Protein AF-A0A9E3VG87-F1 (afdb_monomer_lite)

Secondary structure (DSSP, 8-state):
--TTHHHHHHHHHHHHHHHHHHHHHHHHHHHHHHHHHT--HHHHHHTTT-HHHHHIIIIIHHHHHHHHHHHHHHHHHHHHHHTT-TTS--HHHHHHHHHHHHHHHHHHHHHHHHH--

Foldseek 3Di:
DCPVVLVVVLVVLLVVLVVLLVLLVVLLVQVVVCVVVVNCVSNCVVCVVHDVSVCCSLPVSLVVSLVSLVVSLVSVCVVCVVVVNNVPCDPSNVSSVVSNVSSVVSVVSSVVVVVVD

Structure (mmCIF, N/CA/C/O backbone):
data_AF-A0A9E3VG87-F1
#
_entry.id   AF-A0A9E3VG87-F1
#
loop_
_atom_site.group_PDB
_atom_site.id
_atom_site.type_symbol
_atom_site.label_atom_id
_atom_site.label_alt_id
_atom_site.label_comp_id
_atom_site.label_asym_id
_atom_site.label_entity_id
_atom_site.label_seq_id
_atom_site.pdbx_PDB_ins_code
_atom_site.Cartn_x
_atom_site.Cartn_y
_atom_site.Cartn_z
_atom_site.occupancy
_atom_site.B_iso_or_equiv
_atom_site.auth_seq_id
_atom_site.auth_comp_id
_atom_site.auth_asym_id
_atom_site.auth_atom_id
_atom_site.pdbx_PDB_model_num
ATOM 1 N N . MET A 1 1 ? -13.389 -8.228 27.969 1.00 37.56 1 MET A N 1
ATOM 2 C CA . MET A 1 1 ? -12.124 -7.552 28.353 1.00 37.56 1 MET A CA 1
ATOM 3 C C . MET A 1 1 ? -11.209 -7.187 27.162 1.00 37.56 1 MET A C 1
ATOM 5 O O . MET A 1 1 ? -10.014 -7.065 27.360 1.00 37.56 1 MET A O 1
ATOM 9 N N . ASN A 1 2 ? -11.726 -6.889 25.954 1.00 50.03 2 ASN A N 1
ATOM 10 C CA . ASN A 1 2 ? -10.881 -6.552 24.779 1.00 50.03 2 ASN A CA 1
ATOM 11 C C . ASN A 1 2 ? -11.061 -5.121 24.230 1.00 50.03 2 ASN A C 1
ATOM 13 O O . ASN A 1 2 ? -10.515 -4.793 23.179 1.00 50.03 2 ASN A O 1
ATOM 17 N N . PHE A 1 3 ? -11.817 -4.255 24.910 1.00 50.91 3 PHE A N 1
ATOM 18 C CA . PHE A 1 3 ? -12.175 -2.943 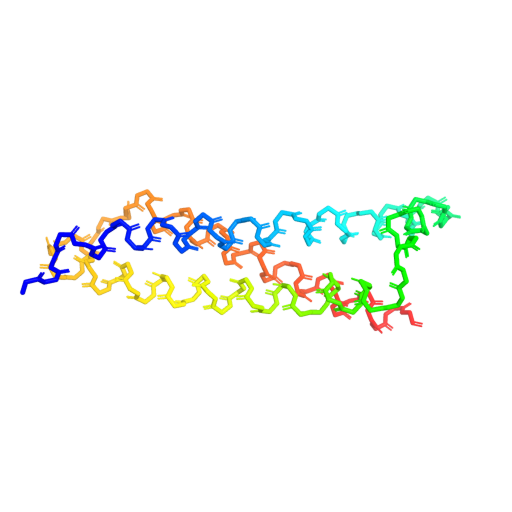24.354 1.00 50.91 3 PHE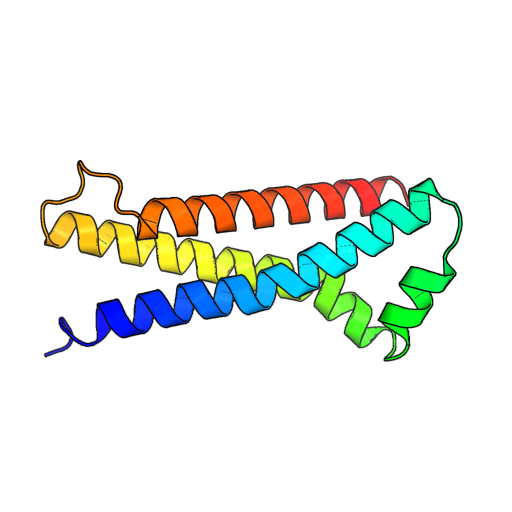 A CA 1
ATOM 19 C C . PHE A 1 3 ? -11.010 -1.935 24.369 1.00 50.91 3 PHE A C 1
ATOM 21 O O . PHE A 1 3 ? -10.910 -1.103 23.477 1.00 50.91 3 PHE A O 1
ATOM 28 N N . LEU A 1 4 ? -10.088 -2.050 25.334 1.00 48.53 4 LEU A N 1
ATOM 29 C CA . LEU A 1 4 ? -8.934 -1.146 25.472 1.00 48.53 4 LEU A CA 1
ATOM 30 C C . LEU A 1 4 ? -7.722 -1.555 24.611 1.00 48.53 4 LEU A C 1
ATOM 32 O O . LEU A 1 4 ? -6.927 -0.702 24.230 1.00 48.53 4 LEU A O 1
ATOM 36 N N . LEU A 1 5 ? -7.593 -2.841 24.261 1.00 51.53 5 LEU A N 1
ATOM 37 C CA . LEU A 1 5 ? -6.486 -3.361 23.440 1.00 51.53 5 LEU A CA 1
ATOM 38 C C . LEU A 1 5 ? -6.715 -3.175 21.930 1.00 51.53 5 LEU A C 1
ATOM 40 O O . LEU A 1 5 ? -5.753 -3.030 21.176 1.00 51.53 5 LEU A O 1
ATOM 44 N N . ARG A 1 6 ? -7.978 -3.122 21.484 1.00 57.28 6 ARG A N 1
ATOM 45 C CA . ARG A 1 6 ? -8.346 -2.901 20.074 1.00 57.28 6 ARG A CA 1
ATOM 46 C C . ARG A 1 6 ? -7.785 -1.611 19.459 1.00 57.28 6 ARG A C 1
ATOM 48 O O . ARG A 1 6 ? -7.171 -1.729 18.406 1.00 57.28 6 ARG A O 1
ATOM 55 N N . PRO A 1 7 ? -7.893 -0.416 20.070 1.00 58.62 7 PRO A N 1
ATOM 56 C CA . PRO A 1 7 ? -7.367 0.807 19.452 1.00 58.62 7 PRO A CA 1
ATOM 57 C C . PRO A 1 7 ? -5.837 0.783 19.285 1.00 58.62 7 PRO A C 1
ATOM 59 O O . PRO A 1 7 ? -5.308 1.280 18.290 1.00 58.62 7 PRO A O 1
ATOM 62 N N . ILE A 1 8 ? -5.112 0.140 20.210 1.00 61.06 8 ILE A N 1
ATOM 63 C CA . ILE A 1 8 ? -3.656 -0.061 20.104 1.00 61.06 8 ILE A CA 1
ATOM 64 C C . ILE A 1 8 ? -3.333 -1.002 18.934 1.00 61.06 8 ILE A C 1
ATOM 66 O O . ILE A 1 8 ? -2.394 -0.756 18.176 1.00 61.06 8 ILE A O 1
ATOM 70 N N . GLN A 1 9 ? -4.129 -2.057 18.758 1.00 71.56 9 GLN A N 1
ATOM 71 C CA . GLN A 1 9 ? -3.985 -3.007 17.658 1.00 71.56 9 GLN A CA 1
ATOM 72 C C . GLN A 1 9 ? -4.300 -2.364 16.298 1.00 71.56 9 GLN A C 1
ATOM 74 O O . GLN A 1 9 ? -3.536 -2.548 15.353 1.00 71.56 9 GLN A O 1
ATOM 79 N N . THR A 1 10 ? -5.350 -1.543 16.206 1.00 68.06 10 THR A N 1
ATOM 80 C CA . THR A 1 10 ? -5.730 -0.827 14.978 1.00 68.06 10 THR A CA 1
ATOM 81 C C . THR A 1 10 ? -4.640 0.149 14.536 1.00 68.06 10 THR A C 1
ATOM 83 O O . THR A 1 10 ? -4.229 0.124 13.379 1.00 68.06 10 THR A O 1
ATOM 86 N N . ARG A 1 11 ? -4.073 0.949 15.452 1.00 72.62 11 ARG A N 1
ATOM 87 C CA . ARG A 1 11 ? -2.963 1.864 15.119 1.00 72.62 11 ARG A CA 1
ATOM 88 C C . ARG A 1 11 ? -1.715 1.133 14.630 1.00 72.62 11 ARG A C 1
ATOM 90 O O . ARG A 1 11 ? -1.080 1.586 13.681 1.00 72.62 11 ARG A O 1
ATOM 97 N N . ARG A 1 12 ? -1.384 -0.011 15.238 1.00 77.62 12 ARG A N 1
ATOM 98 C CA . ARG A 1 12 ? -0.271 -0.862 14.785 1.00 77.62 12 ARG A CA 1
ATOM 99 C C . ARG A 1 12 ? -0.515 -1.420 13.384 1.00 77.62 12 ARG A C 1
ATOM 101 O O . ARG A 1 12 ? 0.422 -1.462 12.599 1.00 77.62 12 ARG A O 1
ATOM 108 N N . LEU A 1 13 ? -1.752 -1.793 13.055 1.00 74.62 13 LEU A N 1
ATOM 109 C CA . LEU A 1 13 ? -2.115 -2.266 11.716 1.00 74.62 13 LEU A CA 1
ATOM 110 C C . LEU A 1 13 ? -2.037 -1.155 10.661 1.00 74.62 13 LEU A C 1
ATOM 112 O O . LEU A 1 13 ? -1.517 -1.405 9.580 1.00 74.62 13 LEU A O 1
ATOM 116 N N . ILE A 1 14 ? -2.472 0.072 10.978 1.00 75.62 14 ILE A N 1
ATOM 117 C CA . ILE A 1 14 ? -2.299 1.234 10.084 1.00 75.62 14 ILE A CA 1
ATOM 118 C C . ILE A 1 14 ? -0.812 1.494 9.841 1.00 75.62 14 ILE A C 1
ATOM 120 O O . ILE A 1 14 ? -0.391 1.655 8.699 1.00 75.62 14 ILE A O 1
ATOM 124 N N . PHE A 1 15 ? -0.007 1.510 10.907 1.00 81.19 15 PHE A N 1
ATOM 125 C CA . PHE A 1 15 ? 1.435 1.719 10.795 1.00 81.19 15 PHE A CA 1
ATOM 126 C C . PHE A 1 15 ? 2.105 0.617 9.967 1.00 81.19 15 PHE A C 1
ATOM 128 O O . PHE A 1 15 ? 2.915 0.916 9.096 1.00 81.19 15 PHE A O 1
ATOM 135 N N . LEU A 1 16 ? 1.721 -0.646 10.181 1.00 80.19 16 LEU A N 1
ATOM 136 C CA . LEU A 1 16 ? 2.198 -1.778 9.390 1.00 80.19 16 LEU A CA 1
ATOM 137 C C . LEU A 1 16 ? 1.821 -1.624 7.910 1.00 80.19 16 LEU A C 1
ATOM 139 O O . LEU A 1 16 ? 2.676 -1.795 7.048 1.00 80.19 16 LEU A O 1
ATOM 143 N N . ALA A 1 17 ? 0.579 -1.244 7.605 1.00 76.12 17 ALA A N 1
ATOM 144 C CA . ALA A 1 17 ? 0.149 -0.995 6.231 1.00 76.12 17 ALA A CA 1
ATOM 145 C C . ALA A 1 17 ? 0.969 0.132 5.578 1.00 76.12 17 ALA A C 1
ATOM 147 O O . ALA A 1 17 ? 1.378 0.012 4.424 1.00 76.12 17 ALA A O 1
ATOM 148 N N . TYR A 1 18 ? 1.290 1.202 6.312 1.00 79.06 18 TYR A N 1
ATOM 149 C CA . TYR A 1 18 ? 2.185 2.256 5.820 1.00 79.06 18 TYR A CA 1
ATOM 150 C C . TYR A 1 18 ? 3.598 1.738 5.561 1.00 79.06 18 TYR A C 1
ATOM 152 O O . TYR A 1 18 ? 4.148 1.993 4.491 1.00 79.06 18 TYR A O 1
ATOM 160 N N . LEU A 1 19 ? 4.157 0.977 6.504 1.00 80.88 19 LEU A N 1
ATOM 161 C CA . LEU A 1 19 ? 5.490 0.388 6.392 1.00 80.88 19 LEU A CA 1
ATOM 162 C C . LEU A 1 19 ? 5.622 -0.491 5.140 1.00 80.88 19 LEU A C 1
ATOM 164 O O . LEU A 1 19 ? 6.683 -0.523 4.528 1.00 80.88 19 LEU A O 1
ATOM 168 N N . LEU A 1 20 ? 4.543 -1.171 4.742 1.00 78.25 20 LEU A N 1
ATOM 169 C CA . LEU A 1 20 ? 4.490 -1.977 3.522 1.00 78.25 20 LEU A CA 1
ATOM 170 C C . LEU A 1 20 ? 4.232 -1.119 2.273 1.00 78.25 20 LEU A C 1
ATOM 172 O O . LEU A 1 20 ? 4.810 -1.372 1.222 1.00 78.25 20 LEU A O 1
ATOM 176 N N . THR A 1 21 ? 3.411 -0.070 2.369 1.00 77.62 21 THR A N 1
ATOM 177 C CA . THR A 1 21 ? 3.067 0.785 1.217 1.00 77.62 21 THR A CA 1
ATOM 178 C C . THR A 1 21 ? 4.249 1.643 0.756 1.00 77.62 21 THR A C 1
ATOM 180 O O . THR A 1 21 ? 4.490 1.749 -0.442 1.00 77.62 21 THR A O 1
ATOM 183 N N . VAL A 1 22 ? 5.016 2.235 1.677 1.00 79.50 22 VAL A N 1
ATOM 184 C CA . VAL A 1 22 ? 6.133 3.147 1.356 1.00 79.50 22 VAL A CA 1
ATOM 185 C C . VAL A 1 22 ? 7.194 2.527 0.429 1.00 79.50 22 VAL A C 1
ATOM 187 O O . VAL A 1 22 ? 7.459 3.124 -0.615 1.00 79.50 22 VAL A O 1
ATOM 190 N N . PRO A 1 23 ? 7.789 1.353 0.726 1.00 77.75 23 PRO A N 1
ATOM 191 C CA . PRO A 1 23 ? 8.787 0.749 -0.160 1.00 77.75 23 PRO A CA 1
ATOM 192 C C . PRO A 1 23 ? 8.199 0.392 -1.530 1.00 77.75 23 PRO A C 1
ATOM 194 O O . PRO A 1 23 ? 8.879 0.511 -2.544 1.00 77.75 23 PRO A O 1
ATOM 197 N N . THR A 1 24 ? 6.915 0.036 -1.569 1.00 78.19 24 THR A N 1
ATOM 198 C CA . THR A 1 24 ? 6.178 -0.251 -2.803 1.00 78.19 24 THR A CA 1
ATOM 199 C C . THR A 1 24 ? 6.020 0.996 -3.678 1.00 78.19 24 THR A C 1
ATOM 201 O O . THR A 1 24 ? 6.236 0.936 -4.887 1.00 78.19 24 THR A O 1
ATOM 204 N N . ILE A 1 25 ? 5.697 2.146 -3.070 1.00 78.25 25 ILE A N 1
ATOM 205 C CA . ILE A 1 25 ? 5.633 3.438 -3.769 1.00 78.25 25 ILE A CA 1
ATOM 206 C C . ILE A 1 25 ? 7.001 3.815 -4.321 1.00 78.25 25 ILE A C 1
ATOM 208 O O . ILE A 1 25 ? 7.101 4.167 -5.492 1.00 78.25 25 ILE A O 1
ATOM 212 N N . LEU A 1 26 ? 8.047 3.735 -3.498 1.00 78.88 26 LEU A N 1
ATOM 213 C CA . LEU A 1 26 ? 9.404 4.080 -3.921 1.00 78.88 26 LEU A CA 1
ATOM 214 C C . LEU A 1 26 ? 9.871 3.199 -5.085 1.00 78.88 26 LEU A C 1
ATOM 216 O O . LEU A 1 26 ? 10.467 3.709 -6.030 1.00 78.88 26 LEU A O 1
ATOM 220 N N . PHE A 1 27 ? 9.543 1.905 -5.049 1.00 77.56 27 PHE A N 1
ATOM 221 C CA . PHE A 1 27 ? 9.833 0.978 -6.136 1.00 77.56 27 PHE A CA 1
ATOM 222 C C . PHE A 1 27 ? 9.128 1.378 -7.440 1.00 77.56 27 PHE A C 1
ATOM 224 O O . PHE A 1 27 ? 9.792 1.574 -8.455 1.00 77.56 27 PHE A O 1
ATOM 231 N N . TRP A 1 28 ? 7.804 1.559 -7.426 1.00 75.06 28 TRP A N 1
ATOM 232 C CA . TRP A 1 28 ? 7.054 1.920 -8.637 1.00 75.06 28 TRP A CA 1
ATOM 233 C C . TRP A 1 28 ? 7.376 3.322 -9.152 1.00 75.06 28 TRP A C 1
ATOM 235 O O . TRP A 1 28 ? 7.365 3.544 -10.361 1.00 75.06 28 TRP A O 1
ATOM 245 N N . LEU A 1 29 ? 7.726 4.253 -8.263 1.00 77.31 29 LEU A N 1
ATOM 246 C CA . LEU A 1 29 ? 8.236 5.563 -8.648 1.00 77.31 29 LEU A CA 1
ATOM 247 C C . LEU A 1 29 ? 9.582 5.432 -9.373 1.00 77.31 29 LEU A C 1
ATOM 249 O O . LEU A 1 29 ? 9.759 6.039 -10.423 1.00 77.31 29 LEU A O 1
ATOM 253 N N . ALA A 1 30 ? 10.504 4.611 -8.861 1.00 74.06 30 ALA A N 1
ATOM 254 C CA . ALA A 1 30 ? 11.785 4.350 -9.515 1.00 74.06 30 ALA A CA 1
ATOM 255 C C . ALA A 1 30 ? 11.605 3.670 -10.884 1.00 74.06 30 ALA A C 1
ATOM 257 O O . ALA A 1 30 ? 12.271 4.050 -11.845 1.00 74.06 30 ALA A O 1
ATOM 258 N N . VAL A 1 31 ? 10.667 2.720 -10.995 1.00 72.69 31 VAL A N 1
ATOM 259 C CA . VAL A 1 31 ? 10.295 2.088 -12.272 1.00 72.69 31 VAL A CA 1
ATOM 260 C C . VAL A 1 31 ? 9.745 3.123 -13.253 1.00 72.69 31 VAL A C 1
ATOM 262 O O . VAL A 1 31 ? 10.225 3.202 -14.380 1.00 72.69 31 VAL A O 1
ATOM 265 N N . ALA A 1 32 ? 8.801 3.965 -12.829 1.00 71.81 32 ALA A N 1
ATOM 266 C CA . ALA A 1 32 ? 8.234 5.005 -13.683 1.00 71.81 32 ALA A CA 1
ATOM 267 C C . ALA A 1 32 ? 9.304 6.004 -14.156 1.00 71.81 32 ALA A C 1
ATOM 269 O O . ALA A 1 32 ? 9.403 6.283 -15.347 1.00 71.81 32 ALA A O 1
ATOM 270 N N . VAL A 1 33 ? 10.147 6.501 -13.245 1.00 73.25 33 VAL A N 1
ATOM 271 C CA . VAL A 1 33 ? 11.244 7.426 -13.572 1.00 73.25 33 VAL A CA 1
ATOM 272 C C . VAL A 1 33 ? 12.234 6.791 -14.548 1.00 73.25 33 VAL A C 1
ATOM 274 O O . VAL A 1 33 ? 12.660 7.451 -15.493 1.00 73.25 33 VAL A O 1
ATOM 277 N N . SER A 1 34 ? 12.560 5.510 -14.370 1.00 71.00 34 SER A N 1
ATOM 278 C CA . SER A 1 34 ? 13.427 4.774 -15.292 1.00 71.00 34 SER A CA 1
ATOM 279 C C . SER A 1 34 ? 12.845 4.695 -16.703 1.00 71.00 34 SER A C 1
ATOM 281 O O . SER A 1 34 ? 13.569 4.930 -17.668 1.00 71.00 34 SER A O 1
ATOM 283 N N . VAL A 1 35 ? 11.539 4.441 -16.829 1.00 68.94 35 VAL A N 1
ATOM 284 C CA . VAL A 1 35 ? 10.844 4.442 -18.125 1.00 68.94 35 VAL A CA 1
ATOM 285 C C . VAL A 1 35 ? 10.869 5.835 -18.765 1.00 68.94 35 VAL A C 1
ATOM 287 O O . VAL A 1 35 ? 11.124 5.951 -19.958 1.00 68.94 35 VAL A O 1
ATOM 290 N N . PHE A 1 36 ? 10.673 6.905 -17.989 1.00 75.38 36 PHE A N 1
ATOM 291 C CA . PHE A 1 36 ? 10.720 8.277 -18.513 1.00 75.38 36 PHE A CA 1
ATOM 292 C C . PHE A 1 36 ? 12.127 8.703 -18.965 1.00 75.38 36 PHE A C 1
ATOM 294 O O . PHE A 1 36 ? 12.277 9.316 -20.022 1.00 75.38 36 PHE A O 1
ATOM 301 N N . ILE A 1 37 ? 13.161 8.385 -18.183 1.00 79.44 37 ILE A N 1
ATOM 302 C CA . ILE A 1 37 ? 14.550 8.808 -18.438 1.00 79.44 37 ILE A CA 1
ATOM 303 C C . ILE A 1 37 ? 15.276 7.848 -19.401 1.00 79.44 37 ILE A C 1
ATOM 305 O O . ILE A 1 37 ? 16.338 8.187 -19.913 1.00 79.44 37 ILE A O 1
ATOM 309 N N . HIS A 1 38 ? 14.692 6.680 -19.703 1.00 69.44 38 HIS A N 1
ATOM 310 C CA . HIS A 1 38 ? 15.319 5.600 -20.479 1.00 69.44 38 HIS A CA 1
ATOM 311 C C . HIS A 1 38 ? 16.653 5.118 -19.873 1.00 69.44 38 HIS A C 1
ATOM 313 O O . HIS A 1 38 ? 17.524 4.605 -20.575 1.00 69.44 38 HIS A O 1
ATOM 319 N N . ASP A 1 39 ? 16.816 5.273 -18.555 1.00 69.44 39 ASP A N 1
ATOM 320 C CA . ASP A 1 39 ? 17.964 4.770 -17.800 1.00 69.44 39 ASP A CA 1
ATOM 321 C C . ASP A 1 39 ? 17.482 3.726 -16.785 1.00 69.44 39 ASP A C 1
ATOM 323 O O . ASP A 1 39 ? 16.749 4.024 -15.836 1.00 69.44 39 ASP A O 1
ATOM 327 N N . HIS A 1 40 ? 17.871 2.470 -17.005 1.00 67.88 40 HIS A N 1
ATOM 328 C CA . HIS A 1 40 ? 17.457 1.317 -16.200 1.00 67.88 40 HIS A CA 1
ATOM 329 C C . HIS A 1 40 ? 18.353 1.052 -14.987 1.00 67.88 40 HIS A C 1
ATOM 331 O O . HIS A 1 40 ? 17.980 0.274 -14.107 1.00 67.88 40 HIS A O 1
ATOM 337 N N . ARG A 1 41 ? 19.480 1.767 -14.857 1.00 66.06 41 ARG A N 1
ATOM 338 C CA . ARG A 1 41 ? 20.461 1.532 -13.785 1.00 66.06 41 ARG A CA 1
ATOM 339 C C . ARG A 1 41 ? 19.885 1.711 -12.383 1.00 66.06 41 ARG A C 1
ATOM 341 O O . ARG A 1 41 ? 20.286 1.001 -11.466 1.00 66.06 41 ARG A O 1
ATOM 348 N N . PHE A 1 42 ? 18.932 2.626 -12.206 1.00 62.56 42 PHE A N 1
ATOM 349 C CA . PHE A 1 42 ? 18.288 2.867 -10.910 1.00 62.56 42 PHE A CA 1
ATOM 350 C C . PHE A 1 42 ? 17.385 1.715 -10.465 1.00 62.56 42 PHE A C 1
ATOM 352 O O . PHE A 1 42 ? 17.360 1.364 -9.285 1.00 62.56 42 PHE A O 1
ATOM 359 N N . VAL A 1 43 ? 16.662 1.112 -11.408 1.00 63.53 43 VAL A N 1
ATOM 360 C CA . VAL A 1 43 ? 15.795 -0.040 -11.147 1.00 63.53 43 VAL A CA 1
ATOM 361 C C . VAL A 1 43 ? 16.650 -1.274 -10.882 1.00 63.53 43 VAL A C 1
ATOM 363 O O . VAL A 1 43 ? 16.377 -1.998 -9.929 1.00 63.53 43 VAL A O 1
ATOM 366 N N . ASP A 1 44 ? 17.734 -1.461 -11.635 1.00 65.19 44 ASP A N 1
ATOM 367 C CA . ASP A 1 44 ? 18.668 -2.574 -11.439 1.00 65.19 44 ASP A CA 1
ATOM 368 C C . ASP A 1 44 ? 19.408 -2.497 -10.096 1.00 65.19 44 ASP A C 1
ATOM 370 O O . ASP A 1 44 ? 19.597 -3.521 -9.442 1.00 65.19 44 ASP A O 1
ATOM 374 N N . TRP A 1 45 ? 19.761 -1.297 -9.623 1.00 64.88 45 TRP A N 1
ATOM 375 C CA . TRP A 1 45 ? 20.395 -1.116 -8.311 1.00 64.88 45 TRP A CA 1
ATOM 376 C C . TRP A 1 45 ? 19.432 -1.411 -7.151 1.00 64.88 45 TRP A C 1
ATOM 378 O O . TRP A 1 45 ? 19.815 -2.064 -6.181 1.00 64.88 45 TRP A O 1
ATOM 388 N N . LEU A 1 46 ? 18.156 -1.015 -7.275 1.00 63.03 46 LEU A N 1
ATOM 389 C CA . LEU A 1 46 ? 17.101 -1.381 -6.316 1.00 63.03 46 LEU A CA 1
ATOM 390 C C . LEU A 1 46 ? 16.789 -2.890 -6.328 1.00 63.03 46 LEU A C 1
ATOM 392 O O . LEU A 1 46 ? 16.338 -3.444 -5.327 1.00 63.03 46 LEU A O 1
ATOM 396 N N . LEU A 1 47 ? 17.007 -3.544 -7.471 1.00 61.38 47 LEU A N 1
ATOM 397 C CA . LEU A 1 47 ? 16.704 -4.952 -7.729 1.00 61.38 47 LEU A CA 1
ATOM 398 C C . LEU A 1 47 ? 17.917 -5.883 -7.647 1.00 61.38 47 LEU A C 1
ATOM 400 O O . LEU A 1 47 ? 17.763 -7.088 -7.852 1.00 61.38 47 LEU A O 1
ATOM 404 N N . ALA A 1 48 ? 19.089 -5.364 -7.275 1.00 61.41 48 ALA A N 1
ATOM 405 C CA . ALA A 1 48 ? 20.299 -6.138 -7.023 1.00 61.41 48 ALA A CA 1
ATOM 406 C C . ALA A 1 48 ? 20.092 -7.412 -6.161 1.00 61.41 48 ALA A C 1
ATOM 408 O O . ALA A 1 48 ? 20.779 -8.398 -6.426 1.00 61.41 48 ALA A O 1
ATOM 409 N N . PRO A 1 49 ? 19.141 -7.485 -5.195 1.00 61.59 49 PRO A N 1
ATOM 410 C CA . PRO A 1 49 ? 18.860 -8.735 -4.475 1.00 61.59 49 PRO A CA 1
ATOM 411 C C . PRO A 1 49 ? 18.051 -9.800 -5.258 1.00 61.59 49 PRO A C 1
ATOM 413 O O . PRO A 1 49 ? 17.650 -10.805 -4.673 1.00 61.59 49 PRO A O 1
ATOM 416 N N . GLY A 1 50 ? 17.798 -9.632 -6.561 1.00 62.56 50 GLY A N 1
ATOM 417 C CA . GLY A 1 50 ? 17.286 -10.682 -7.454 1.00 62.56 50 GLY A CA 1
ATOM 418 C C . GLY A 1 50 ? 15.765 -10.714 -7.679 1.00 62.56 50 GLY A C 1
ATOM 419 O O . GLY A 1 50 ? 14.984 -9.964 -7.091 1.00 62.56 50 GLY A O 1
ATOM 420 N N . THR A 1 51 ? 15.329 -11.624 -8.558 1.00 62.16 51 THR A N 1
ATOM 421 C CA . THR A 1 51 ? 13.963 -11.734 -9.119 1.00 62.16 51 THR A CA 1
ATOM 422 C C . THR A 1 51 ? 12.863 -11.908 -8.068 1.00 62.16 51 THR A C 1
ATOM 424 O O . THR A 1 51 ? 11.748 -11.428 -8.253 1.00 62.16 51 THR A O 1
ATOM 427 N N . VAL A 1 52 ? 13.172 -12.553 -6.939 1.00 61.97 52 VAL A N 1
ATOM 428 C CA . VAL A 1 52 ? 12.230 -12.748 -5.821 1.00 61.97 52 VAL A CA 1
ATOM 429 C C . VAL A 1 52 ? 11.872 -11.410 -5.171 1.00 61.97 52 VAL A C 1
ATOM 431 O O . VAL A 1 52 ? 10.697 -11.135 -4.934 1.00 61.97 52 VAL A O 1
ATOM 434 N N . SER A 1 53 ? 12.861 -10.535 -4.973 1.00 68.81 53 SER A N 1
ATOM 435 C CA . SER A 1 53 ? 12.650 -9.185 -4.439 1.00 68.81 53 SER A CA 1
ATOM 436 C C . SER A 1 53 ? 11.782 -8.347 -5.379 1.00 68.81 53 SER A C 1
ATOM 438 O O . SER A 1 53 ? 10.908 -7.616 -4.913 1.00 68.81 53 SER A O 1
ATOM 440 N N . ARG A 1 54 ? 11.938 -8.527 -6.702 1.00 67.56 54 ARG A N 1
ATOM 441 C CA . ARG A 1 54 ? 11.082 -7.887 -7.715 1.00 67.56 54 ARG A CA 1
ATOM 442 C C . ARG A 1 54 ? 9.624 -8.317 -7.576 1.00 67.56 54 ARG A C 1
ATOM 444 O O . ARG A 1 54 ? 8.757 -7.459 -7.543 1.00 67.56 54 ARG A O 1
ATOM 451 N N . VAL A 1 55 ? 9.339 -9.617 -7.484 1.00 69.06 55 VAL A N 1
ATOM 452 C CA . VAL A 1 55 ? 7.952 -10.116 -7.385 1.00 69.06 55 VAL A CA 1
ATOM 453 C C . VAL A 1 55 ? 7.298 -9.670 -6.077 1.00 69.06 55 VAL A C 1
ATOM 455 O O . VAL A 1 55 ? 6.136 -9.259 -6.070 1.00 69.06 55 VAL A O 1
ATOM 458 N N . VAL A 1 56 ? 8.047 -9.701 -4.973 1.00 74.81 56 VAL A N 1
ATOM 459 C CA . VAL A 1 56 ? 7.531 -9.295 -3.663 1.00 74.81 56 VAL A CA 1
ATOM 460 C C . VAL A 1 56 ? 7.217 -7.797 -3.624 1.00 74.81 56 VAL A C 1
ATOM 462 O O . VAL A 1 56 ? 6.128 -7.432 -3.186 1.00 74.81 56 VAL A O 1
ATOM 465 N N . LEU A 1 57 ? 8.120 -6.943 -4.121 1.00 71.12 57 LEU A N 1
ATOM 466 C CA . LEU A 1 57 ? 7.921 -5.489 -4.187 1.00 71.12 57 LEU A CA 1
ATOM 467 C C . LEU A 1 57 ? 6.881 -5.076 -5.228 1.00 71.12 57 LEU A C 1
ATOM 469 O O . LEU A 1 57 ? 6.081 -4.190 -4.957 1.00 71.12 57 LEU A O 1
ATOM 473 N N . ALA A 1 58 ? 6.866 -5.710 -6.398 1.00 68.56 58 ALA A N 1
ATOM 474 C CA . ALA A 1 58 ? 5.962 -5.320 -7.471 1.00 68.56 58 ALA A CA 1
ATOM 475 C C . ALA A 1 58 ? 4.524 -5.776 -7.205 1.00 68.56 58 ALA A C 1
ATOM 477 O O . ALA A 1 58 ? 3.608 -4.984 -7.393 1.00 68.56 58 ALA A O 1
ATOM 478 N N . PHE A 1 59 ? 4.327 -7.017 -6.745 1.00 71.38 59 PHE A N 1
ATOM 479 C CA . PHE A 1 59 ? 3.004 -7.640 -6.671 1.00 71.38 59 PHE A CA 1
ATOM 480 C C . PHE A 1 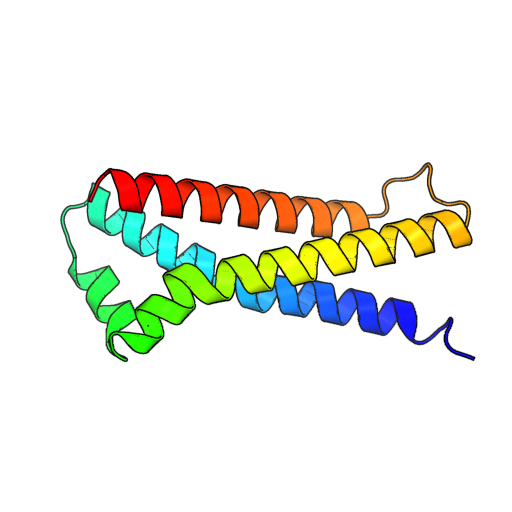59 ? 2.550 -7.907 -5.241 1.00 71.38 59 PHE A C 1
ATOM 482 O O . PHE A 1 59 ? 1.480 -7.469 -4.838 1.00 71.38 59 PHE A O 1
ATOM 489 N N . VAL A 1 60 ? 3.340 -8.624 -4.444 1.00 80.06 60 VAL A N 1
ATOM 490 C CA . VAL A 1 60 ? 2.848 -9.171 -3.168 1.00 80.06 60 VAL A CA 1
ATOM 491 C C . VAL A 1 60 ? 2.575 -8.067 -2.138 1.00 80.06 60 VAL A C 1
ATOM 493 O O . VAL A 1 60 ? 1.512 -8.037 -1.519 1.00 80.06 60 VAL A O 1
ATOM 496 N N . LEU A 1 61 ? 3.507 -7.128 -1.981 1.00 79.50 61 LEU A N 1
ATOM 497 C CA . LEU A 1 61 ? 3.418 -6.031 -1.017 1.00 79.50 61 LEU A CA 1
ATOM 498 C C . LEU A 1 61 ? 2.223 -5.077 -1.216 1.00 79.50 61 LEU A C 1
ATOM 500 O O . LEU A 1 61 ? 1.530 -4.833 -0.223 1.00 79.50 61 LEU A O 1
ATOM 504 N N . PRO A 1 62 ? 1.912 -4.568 -2.427 1.00 78.56 62 PRO A N 1
ATOM 505 C CA . PRO A 1 62 ? 0.766 -3.675 -2.618 1.00 78.56 62 PRO A CA 1
ATOM 506 C C . PRO A 1 62 ? -0.567 -4.363 -2.315 1.00 78.56 62 PRO A C 1
ATOM 508 O O . PRO A 1 62 ? -1.438 -3.766 -1.681 1.00 78.56 62 PRO A O 1
ATOM 511 N N . PHE A 1 63 ? -0.730 -5.636 -2.696 1.00 82.50 63 PHE A N 1
ATOM 512 C CA . PHE A 1 63 ? -1.953 -6.380 -2.384 1.00 82.50 63 PHE A CA 1
ATOM 513 C C . PHE A 1 63 ? -2.092 -6.658 -0.885 1.00 82.50 63 PHE A C 1
ATOM 515 O O . PHE A 1 63 ? -3.165 -6.430 -0.326 1.00 82.50 63 PHE A O 1
ATOM 522 N N . ILE A 1 64 ? -1.023 -7.096 -0.210 1.00 83.25 64 ILE A N 1
ATOM 523 C CA . ILE A 1 64 ? -1.049 -7.314 1.246 1.00 83.25 64 ILE A CA 1
ATOM 524 C C . ILE A 1 64 ? -1.364 -6.006 1.971 1.00 83.25 64 ILE A C 1
ATOM 526 O O . ILE A 1 64 ? -2.212 -5.982 2.866 1.00 83.25 64 ILE A O 1
ATOM 530 N N . SER A 1 65 ? -0.721 -4.913 1.566 1.00 83.19 65 SER A N 1
ATOM 531 C CA . SER A 1 65 ? -0.958 -3.601 2.153 1.00 83.19 65 SER A CA 1
ATOM 532 C C . SER A 1 65 ? -2.415 -3.156 1.991 1.00 83.19 65 SER A C 1
ATOM 534 O O . SER A 1 65 ? -3.054 -2.764 2.972 1.00 83.19 65 SER A O 1
ATOM 536 N N . LEU A 1 66 ? -2.989 -3.310 0.791 1.00 84.81 66 LEU A N 1
ATOM 537 C CA . LEU A 1 66 ? -4.395 -3.002 0.539 1.00 84.81 66 LEU A CA 1
ATOM 538 C C . LEU A 1 66 ? -5.334 -3.845 1.414 1.00 84.81 66 LEU A C 1
ATOM 540 O O . LEU A 1 66 ? -6.269 -3.304 2.004 1.00 84.81 66 LEU A O 1
ATOM 544 N N . VAL A 1 67 ? -5.091 -5.154 1.528 1.00 86.56 67 VAL A N 1
ATOM 545 C CA . VAL A 1 67 ? -5.915 -6.048 2.357 1.00 86.56 67 VAL A CA 1
ATOM 546 C C . VAL A 1 67 ? -5.882 -5.612 3.822 1.00 86.56 67 VAL A C 1
ATOM 548 O O . VAL A 1 67 ? -6.938 -5.489 4.447 1.00 86.56 67 VAL A O 1
ATOM 551 N N . ILE A 1 68 ? -4.701 -5.302 4.363 1.00 83.44 68 ILE A N 1
ATOM 552 C CA . ILE A 1 68 ? -4.563 -4.804 5.739 1.00 83.44 68 ILE A CA 1
ATOM 553 C C . ILE A 1 68 ? -5.313 -3.475 5.908 1.00 83.44 68 ILE A C 1
ATOM 555 O O . ILE A 1 68 ? -6.034 -3.300 6.892 1.00 83.44 68 ILE A O 1
ATOM 559 N N . ALA A 1 69 ? -5.217 -2.563 4.939 1.00 82.94 69 ALA A N 1
ATOM 560 C CA . ALA A 1 69 ? -5.915 -1.278 4.961 1.00 82.94 69 ALA A CA 1
ATOM 561 C C . ALA A 1 69 ? -7.446 -1.426 4.958 1.00 82.94 69 ALA A C 1
ATOM 563 O O . ALA A 1 69 ? -8.160 -0.726 5.685 1.00 82.94 69 ALA A O 1
ATOM 564 N N . LEU A 1 70 ? -7.967 -2.370 4.169 1.00 85.81 70 LEU A N 1
ATOM 565 C CA . LEU A 1 70 ? -9.393 -2.689 4.109 1.00 85.81 70 LEU A CA 1
ATOM 566 C C . LEU A 1 70 ? -9.884 -3.304 5.423 1.00 85.81 70 LEU A C 1
ATOM 568 O O . LEU A 1 70 ? -10.894 -2.851 5.966 1.00 85.81 70 LEU A O 1
ATOM 572 N N . ILE A 1 71 ? -9.147 -4.266 5.985 1.00 84.56 71 ILE A N 1
ATOM 573 C CA . ILE A 1 71 ? -9.454 -4.852 7.301 1.00 84.56 71 ILE A CA 1
ATOM 574 C C . ILE A 1 71 ? -9.445 -3.765 8.382 1.00 84.56 71 ILE A C 1
ATOM 576 O O . ILE A 1 71 ? -10.351 -3.692 9.222 1.00 84.56 71 ILE A O 1
ATOM 580 N N . CYS A 1 72 ? -8.457 -2.870 8.332 1.00 83.69 72 CYS A N 1
ATOM 581 C CA . CYS A 1 72 ? -8.368 -1.745 9.247 1.00 83.69 72 CYS A CA 1
ATOM 582 C C . CYS A 1 72 ? -9.561 -0.794 9.085 1.00 83.69 72 CYS A C 1
ATOM 584 O O . CYS A 1 72 ? -10.102 -0.304 10.075 1.00 83.69 72 CYS A O 1
ATOM 586 N N . ARG A 1 73 ? -10.040 -0.580 7.854 1.00 83.69 73 ARG A N 1
ATOM 587 C CA . ARG A 1 73 ? -11.210 0.264 7.575 1.00 83.69 73 ARG A CA 1
ATOM 588 C C . ARG A 1 73 ? -12.478 -0.288 8.200 1.00 83.69 73 ARG A C 1
ATOM 590 O O . ARG A 1 73 ? -13.244 0.472 8.789 1.00 83.69 73 ARG A O 1
ATOM 597 N N . VAL A 1 74 ? -12.708 -1.588 8.043 1.00 84.31 74 VAL A N 1
ATOM 598 C CA . VAL A 1 74 ? -13.872 -2.265 8.623 1.00 84.31 74 VAL A CA 1
ATOM 599 C C . VAL A 1 74 ? -13.814 -2.165 10.145 1.00 84.31 74 VAL A C 1
ATOM 601 O O . VAL A 1 74 ? -14.800 -1.774 10.766 1.00 84.31 74 VAL A O 1
ATOM 604 N N . SER A 1 75 ? -12.640 -2.410 10.730 1.00 81.75 75 SER A N 1
ATOM 605 C CA . SER A 1 75 ? -12.424 -2.325 12.179 1.00 81.75 75 SER A CA 1
ATOM 606 C C . SER A 1 75 ? -12.684 -0.911 12.722 1.00 81.75 75 SER A C 1
ATOM 608 O O . SER A 1 75 ? -13.433 -0.752 13.684 1.00 81.75 75 SER A O 1
ATOM 610 N N . LEU A 1 76 ? -12.154 0.126 12.059 1.00 80.44 76 LEU A N 1
ATO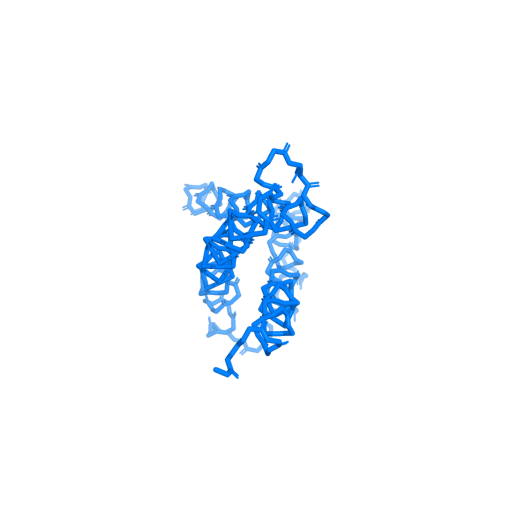M 611 C CA . LEU A 1 76 ? -12.372 1.533 12.423 1.00 80.44 76 LEU A CA 1
ATOM 612 C C . LEU A 1 76 ? -13.842 1.955 12.295 1.00 80.44 76 LEU A C 1
ATOM 614 O O . LEU A 1 76 ? -14.354 2.669 13.154 1.00 80.44 76 LEU A O 1
ATOM 618 N N . LYS A 1 77 ? -14.547 1.506 11.246 1.00 81.44 77 LYS A N 1
ATOM 619 C CA . LYS A 1 77 ? -15.983 1.786 11.081 1.00 81.44 77 LYS A CA 1
ATOM 620 C C . LYS A 1 77 ? -16.817 1.140 12.183 1.00 81.44 77 LYS A C 1
ATOM 622 O O . LYS A 1 77 ? -17.694 1.797 12.734 1.00 81.44 77 LYS A O 1
ATOM 627 N N . GLN A 1 78 ? -16.538 -0.119 12.520 1.00 81.44 78 GLN A N 1
ATOM 628 C CA . GLN A 1 78 ? -17.222 -0.806 13.619 1.00 81.44 78 GLN A CA 1
ATOM 629 C C . GLN A 1 78 ? -17.008 -0.079 14.951 1.00 81.44 78 GLN A C 1
ATOM 631 O O . GLN A 1 78 ? -17.947 0.075 15.728 1.00 81.44 78 GLN A O 1
ATOM 636 N N . GLU A 1 79 ? -15.795 0.415 15.200 1.00 75.75 79 GLU A N 1
ATOM 637 C CA . GLU A 1 79 ? -15.480 1.178 16.407 1.00 75.75 79 GLU A CA 1
ATOM 638 C C . GLU A 1 79 ? -16.175 2.547 16.443 1.00 75.75 79 GLU A C 1
ATOM 640 O O . GLU A 1 79 ? -16.716 2.933 17.480 1.00 75.75 79 GLU A O 1
ATOM 645 N N . ALA A 1 80 ? -16.235 3.254 15.312 1.00 77.06 80 ALA A N 1
ATOM 646 C CA . ALA A 1 80 ? -16.964 4.516 15.206 1.00 77.06 80 ALA A CA 1
ATOM 647 C C . ALA A 1 80 ? -18.470 4.332 15.466 1.00 77.06 80 ALA A C 1
ATOM 649 O O . ALA A 1 80 ? -19.067 5.136 16.180 1.00 77.06 80 ALA A O 1
ATOM 650 N N . ILE A 1 81 ? -19.072 3.250 14.957 1.00 81.75 81 ILE A N 1
ATOM 651 C CA . ILE A 1 81 ? -20.476 2.897 15.226 1.00 81.75 81 ILE A CA 1
ATOM 652 C C . ILE A 1 81 ? -20.674 2.584 16.714 1.00 81.75 81 ILE A C 1
ATOM 654 O O . ILE A 1 81 ? -21.576 3.136 17.337 1.00 81.75 81 ILE A O 1
ATOM 658 N N . ALA A 1 82 ? -19.799 1.766 17.310 1.00 79.75 82 ALA A N 1
ATOM 659 C CA . ALA A 1 82 ? -19.893 1.391 18.722 1.00 79.75 82 ALA A CA 1
ATOM 660 C C . ALA A 1 82 ? -19.755 2.586 19.683 1.00 79.75 82 ALA A C 1
ATOM 662 O O . ALA A 1 82 ? -20.310 2.561 20.778 1.00 79.75 82 ALA A O 1
ATOM 663 N N . ARG A 1 83 ? -19.027 3.634 19.281 1.00 77.31 83 ARG A N 1
ATOM 664 C CA . ARG A 1 83 ? -18.864 4.876 20.055 1.00 77.31 83 ARG A CA 1
ATOM 665 C C . ARG A 1 83 ? -19.885 5.963 19.696 1.00 77.31 83 ARG A C 1
ATOM 667 O O . ARG A 1 83 ? -19.775 7.070 20.208 1.00 77.31 83 ARG A O 1
ATOM 674 N N . ASN A 1 84 ? -20.845 5.672 18.814 1.00 77.94 84 ASN A N 1
ATOM 675 C CA . ASN A 1 84 ? -21.790 6.641 18.249 1.00 77.94 84 ASN A CA 1
ATOM 676 C C . ASN A 1 84 ? -21.116 7.870 17.588 1.00 77.94 84 ASN A C 1
ATOM 678 O O . ASN A 1 84 ? -21.679 8.957 17.526 1.00 77.94 84 ASN A O 1
ATOM 682 N N . LEU A 1 85 ? -19.894 7.693 17.078 1.00 74.75 85 LEU A N 1
ATOM 683 C CA . LEU A 1 85 ? -19.101 8.709 16.372 1.00 74.75 85 LEU A CA 1
ATOM 684 C C . LEU A 1 85 ? -19.130 8.503 14.851 1.00 74.75 85 LEU A C 1
ATOM 686 O O . LEU A 1 85 ? -18.310 9.055 14.126 1.00 74.75 85 LEU A O 1
ATOM 690 N N . TRP A 1 86 ? -20.067 7.698 14.352 1.00 70.44 86 TRP A N 1
ATOM 691 C CA . TRP A 1 86 ? -20.160 7.306 12.944 1.00 70.44 86 TRP A CA 1
ATOM 692 C C . TRP A 1 86 ? -20.392 8.477 11.979 1.00 70.44 86 TRP A C 1
ATOM 694 O O . TRP A 1 86 ? -20.087 8.358 10.795 1.00 70.44 86 TRP A O 1
ATOM 704 N N . HIS A 1 87 ? -20.903 9.600 12.486 1.00 71.50 87 HIS A N 1
ATOM 705 C CA . HIS A 1 87 ? -21.129 10.831 11.730 1.00 71.50 87 HIS A CA 1
ATOM 706 C C . HIS A 1 87 ? -19.868 11.680 11.528 1.00 71.50 87 HIS A C 1
ATOM 708 O O . HIS A 1 87 ? -19.867 12.576 10.687 1.00 71.50 87 HIS A O 1
ATOM 714 N N . ILE A 1 88 ? -18.820 11.449 12.323 1.00 69.69 88 ILE A N 1
ATOM 715 C CA . ILE A 1 88 ? -17.624 12.288 12.352 1.00 69.69 88 ILE A CA 1
ATOM 716 C C . ILE A 1 88 ? -16.482 11.503 11.713 1.00 69.69 88 ILE A C 1
ATOM 718 O O . ILE A 1 88 ? -16.126 10.415 12.169 1.00 69.69 88 ILE A O 1
ATOM 722 N N . GLU A 1 89 ? -15.876 12.060 10.663 1.00 70.81 89 GLU A N 1
ATOM 723 C CA . GLU A 1 89 ? -14.634 11.513 10.122 1.00 70.81 89 GLU A CA 1
ATOM 724 C C . GLU A 1 89 ? -13.533 11.615 11.177 1.00 70.81 89 GLU A C 1
ATOM 726 O O . GLU A 1 89 ? -12.980 12.687 11.431 1.00 70.81 89 GLU A O 1
ATOM 731 N N . THR A 1 90 ? -13.191 10.488 11.797 1.00 77.50 90 THR A N 1
ATOM 732 C CA . THR A 1 90 ? -12.036 10.449 12.687 1.00 77.50 90 THR A CA 1
ATOM 733 C C . THR A 1 90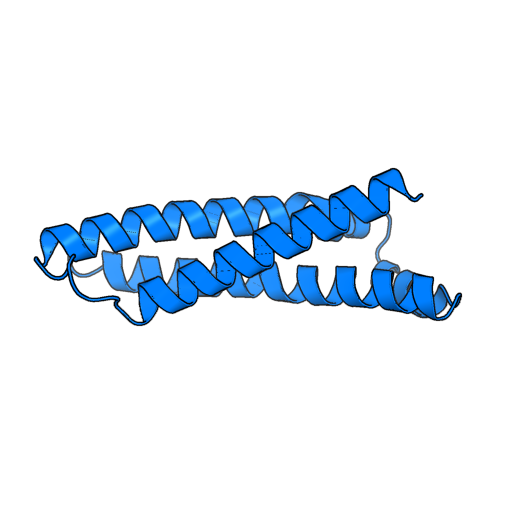 ? -10.751 10.609 11.864 1.00 77.50 90 THR A C 1
ATOM 735 O O . THR A 1 90 ? -10.675 10.142 10.720 1.00 77.50 90 THR A O 1
ATOM 738 N N . PRO A 1 91 ? -9.699 11.235 12.424 1.00 78.31 91 PRO A N 1
ATOM 739 C CA . PRO A 1 91 ? -8.419 11.381 11.728 1.00 78.31 91 PRO A CA 1
ATOM 740 C C . PRO A 1 91 ? -7.841 10.025 11.290 1.00 78.31 91 PRO A C 1
ATOM 742 O O . PRO A 1 91 ? -7.237 9.921 10.227 1.00 78.31 91 PRO A O 1
ATOM 745 N N . GLU A 1 92 ? -8.095 8.963 12.057 1.00 78.00 92 GLU A N 1
ATOM 746 C CA . GLU A 1 92 ? -7.669 7.593 11.748 1.00 78.00 92 GLU A CA 1
ATOM 747 C C . GLU A 1 92 ? -8.371 7.034 10.495 1.00 78.00 92 GLU A C 1
ATOM 749 O O . GLU A 1 92 ? -7.729 6.411 9.648 1.00 78.00 92 GLU A O 1
ATOM 754 N N . LEU A 1 93 ? -9.670 7.314 10.326 1.00 80.12 93 LEU A N 1
ATOM 755 C CA . LEU A 1 93 ? -10.434 6.961 9.124 1.00 80.12 93 LEU A CA 1
ATOM 756 C C . LEU A 1 93 ? -9.921 7.703 7.886 1.00 80.12 93 LEU A C 1
ATOM 758 O O . LEU A 1 93 ? -9.790 7.089 6.825 1.00 80.12 93 LEU A O 1
ATOM 762 N N . ARG A 1 94 ? -9.581 8.990 8.028 1.00 83.62 94 ARG A N 1
ATOM 763 C CA . ARG A 1 94 ? -9.020 9.804 6.939 1.00 83.62 94 ARG A CA 1
ATOM 764 C C . ARG A 1 94 ? -7.645 9.300 6.498 1.00 83.62 94 ARG A C 1
ATOM 766 O O . ARG A 1 94 ? -7.405 9.146 5.303 1.00 83.62 94 ARG A O 1
ATOM 773 N N . VAL A 1 95 ? -6.767 8.989 7.450 1.00 83.19 95 VAL A N 1
ATOM 774 C CA . VAL A 1 95 ? -5.438 8.421 7.175 1.00 83.19 95 VAL A CA 1
ATOM 775 C C . VAL A 1 95 ? -5.558 7.063 6.478 1.00 83.19 95 VAL A C 1
ATOM 777 O O . VAL A 1 95 ? -4.933 6.842 5.442 1.00 83.19 95 VAL A O 1
ATOM 780 N N . ASN A 1 96 ? -6.422 6.174 6.975 1.00 84.88 96 ASN A N 1
ATOM 781 C CA . ASN A 1 96 ? -6.624 4.867 6.353 1.00 84.88 96 ASN A CA 1
ATOM 782 C C . ASN A 1 96 ? -7.252 4.967 4.947 1.00 84.88 96 ASN A C 1
ATOM 784 O O . ASN A 1 96 ? -6.883 4.211 4.052 1.00 84.88 96 ASN A O 1
ATOM 788 N N . GLN A 1 97 ? -8.159 5.923 4.710 1.00 84.06 97 GLN A N 1
ATOM 789 C CA . GLN A 1 97 ? -8.674 6.217 3.366 1.00 84.06 97 GLN A CA 1
ATOM 790 C C . GLN A 1 97 ? -7.559 6.678 2.421 1.00 84.06 97 GLN A C 1
ATOM 792 O O . GLN A 1 97 ? -7.519 6.229 1.276 1.00 84.06 97 GLN A O 1
ATOM 797 N N . GLY A 1 98 ? -6.658 7.546 2.890 1.00 84.38 98 GLY A N 1
ATOM 798 C CA . GLY A 1 98 ? -5.488 7.969 2.123 1.00 84.38 98 GLY A CA 1
ATOM 799 C C . GLY A 1 98 ? -4.614 6.780 1.732 1.00 84.38 98 GLY A C 1
ATOM 800 O O . GLY A 1 98 ? -4.245 6.645 0.568 1.00 84.38 98 GLY A O 1
ATOM 801 N N . LEU A 1 99 ? -4.355 5.870 2.673 1.00 83.12 99 LEU A N 1
ATOM 802 C CA . LEU A 1 99 ? -3.577 4.664 2.407 1.00 83.12 99 LEU A CA 1
ATOM 803 C C . LEU A 1 99 ? -4.264 3.728 1.399 1.00 83.12 99 LEU A C 1
ATOM 805 O O . LEU A 1 99 ? -3.601 3.201 0.508 1.00 83.12 99 LEU A O 1
ATOM 809 N N . ILE A 1 100 ? -5.588 3.561 1.477 1.00 85.94 100 ILE A N 1
ATOM 810 C CA . ILE A 1 100 ? -6.352 2.803 0.474 1.00 85.94 100 ILE A CA 1
ATOM 811 C C . ILE A 1 100 ? -6.225 3.454 -0.904 1.00 85.94 100 ILE A C 1
ATOM 813 O O . ILE A 1 100 ? -5.924 2.758 -1.869 1.00 85.94 100 ILE A O 1
ATOM 817 N N . ASN A 1 101 ? -6.400 4.775 -1.002 1.00 87.94 101 ASN A N 1
ATOM 818 C CA . ASN A 1 101 ? -6.288 5.490 -2.274 1.00 87.94 101 ASN A CA 1
ATOM 819 C C . ASN A 1 101 ? -4.900 5.305 -2.895 1.00 87.94 101 ASN A C 1
ATOM 821 O O . ASN A 1 101 ? -4.803 4.980 -4.074 1.00 87.94 101 ASN A O 1
ATOM 825 N N . TRP A 1 102 ? -3.834 5.442 -2.102 1.00 82.88 102 TRP A N 1
ATOM 826 C CA . TRP A 1 102 ? -2.467 5.222 -2.574 1.00 82.88 102 TRP A CA 1
ATOM 827 C C . TRP A 1 102 ? -2.227 3.789 -3.054 1.00 82.88 102 TRP A C 1
ATOM 829 O O . TRP A 1 102 ? -1.618 3.604 -4.104 1.00 82.88 102 TRP A O 1
ATOM 839 N N . ASN A 1 103 ? -2.740 2.779 -2.346 1.00 84.00 103 ASN A N 1
ATOM 840 C CA . ASN A 1 103 ? -2.629 1.388 -2.793 1.00 84.00 103 ASN A CA 1
ATOM 841 C C . ASN A 1 103 ? -3.430 1.124 -4.080 1.00 84.00 103 ASN A C 1
ATOM 843 O O . ASN A 1 103 ? -2.952 0.409 -4.954 1.00 84.00 103 ASN A O 1
ATOM 847 N N . VAL A 1 104 ? -4.610 1.733 -4.244 1.00 85.31 104 VAL A N 1
ATOM 848 C CA . VAL A 1 104 ? -5.394 1.640 -5.491 1.00 85.31 104 VAL A CA 1
ATOM 849 C C . VAL A 1 104 ? -4.650 2.289 -6.659 1.00 85.31 104 VAL A C 1
ATOM 851 O O . VAL A 1 104 ? -4.575 1.695 -7.731 1.00 85.31 104 VAL A O 1
ATOM 854 N N . VAL A 1 105 ? -4.059 3.470 -6.451 1.00 84.75 105 VAL A N 1
ATOM 855 C CA . VAL A 1 105 ? -3.230 4.140 -7.465 1.00 84.75 105 VAL A CA 1
ATOM 856 C C . VAL A 1 105 ? -2.027 3.272 -7.835 1.00 84.75 105 VAL A C 1
ATOM 858 O O . VAL A 1 105 ? -1.776 3.078 -9.020 1.00 84.75 105 VAL A O 1
ATOM 861 N N . LEU A 1 106 ? -1.325 2.696 -6.853 1.00 81.44 106 LEU A N 1
ATOM 862 C CA . LEU A 1 106 ? -0.194 1.792 -7.095 1.00 81.44 106 LEU A CA 1
ATOM 863 C C . LEU A 1 106 ? -0.582 0.578 -7.932 1.00 81.44 106 LEU A C 1
ATOM 865 O O . LEU A 1 106 ? 0.106 0.248 -8.893 1.00 81.44 106 LEU A O 1
ATOM 869 N N . ILE A 1 107 ? -1.698 -0.067 -7.592 1.00 82.50 107 ILE A N 1
ATOM 870 C CA . ILE A 1 107 ? -2.211 -1.210 -8.348 1.00 82.50 107 ILE A CA 1
ATOM 871 C C . ILE A 1 107 ? -2.584 -0.777 -9.772 1.00 82.50 107 ILE A C 1
ATOM 873 O O . ILE A 1 107 ? -2.258 -1.480 -10.725 1.00 82.50 107 ILE A O 1
ATOM 877 N N . GLY A 1 108 ? -3.201 0.396 -9.942 1.00 80.81 108 GLY A N 1
ATOM 878 C CA . GLY A 1 108 ? -3.500 0.963 -11.259 1.00 80.81 108 GLY A CA 1
ATOM 879 C C . GLY A 1 108 ? -2.245 1.193 -12.108 1.00 80.81 108 GLY A C 1
ATOM 880 O O . GLY A 1 108 ? -2.195 0.755 -13.256 1.00 80.81 108 GLY A O 1
ATOM 881 N N . VAL A 1 109 ? -1.209 1.813 -11.534 1.00 77.62 109 VAL A N 1
ATOM 882 C CA . VAL A 1 109 ? 0.090 2.027 -12.197 1.00 77.62 109 VAL A CA 1
ATOM 883 C C . VAL A 1 109 ? 0.743 0.696 -12.567 1.00 77.62 109 VAL A C 1
ATOM 885 O O . VAL A 1 109 ? 1.234 0.555 -13.685 1.00 77.62 109 VAL A O 1
ATOM 888 N N . MET A 1 110 ? 0.692 -0.299 -11.678 1.00 76.31 110 MET A N 1
ATOM 889 C CA . MET A 1 110 ? 1.193 -1.646 -11.954 1.00 76.31 110 MET A CA 1
ATOM 890 C C . MET A 1 110 ? 0.493 -2.279 -13.162 1.00 76.31 110 MET A C 1
ATOM 892 O O . MET A 1 110 ? 1.169 -2.774 -14.059 1.00 76.31 110 MET A O 1
ATOM 896 N N . PHE A 1 111 ? -0.843 -2.248 -13.220 1.00 78.94 111 PHE A N 1
ATOM 897 C CA . PHE A 1 111 ? -1.587 -2.805 -14.355 1.00 78.94 111 PHE A CA 1
ATOM 898 C C . PHE A 1 111 ? -1.264 -2.091 -15.669 1.00 78.94 111 PHE A C 1
ATOM 900 O O . PHE A 1 111 ? -1.040 -2.755 -16.676 1.00 78.94 111 PHE A O 1
ATOM 907 N N . ILE A 1 112 ? -1.185 -0.757 -15.662 1.00 76.19 112 ILE A N 1
ATOM 908 C CA . ILE A 1 112 ? -0.810 0.018 -16.854 1.00 76.19 112 ILE A CA 1
ATOM 909 C C . ILE A 1 112 ? 0.607 -0.352 -17.308 1.00 76.19 112 ILE A C 1
ATOM 911 O O . ILE A 1 112 ? 0.838 -0.569 -18.495 1.00 76.19 112 ILE A O 1
ATOM 915 N N . SER A 1 113 ? 1.547 -0.475 -16.369 1.00 67.06 113 SER A N 1
ATOM 916 C CA . SER A 1 113 ? 2.925 -0.864 -16.672 1.00 67.06 113 SER A CA 1
ATOM 917 C C . SER A 1 113 ? 3.046 -2.293 -17.200 1.00 67.06 113 SER A C 1
ATOM 919 O O . SER A 1 113 ? 3.960 -2.547 -17.972 1.00 67.06 113 SER A O 1
ATOM 921 N N . LEU A 1 114 ? 2.170 -3.216 -16.792 1.00 67.94 114 LEU A N 1
ATOM 922 C CA . LEU A 1 114 ? 2.139 -4.593 -17.304 1.00 67.94 114 LEU A CA 1
ATOM 923 C C . LEU A 1 114 ? 1.506 -4.708 -18.690 1.00 67.94 114 LEU A C 1
ATOM 925 O O . LEU A 1 114 ? 1.794 -5.661 -19.396 1.00 67.94 114 LEU A O 1
ATOM 929 N N . ILE A 1 115 ? 0.614 -3.787 -19.061 1.00 74.12 115 ILE A N 1
ATOM 930 C CA . ILE A 1 115 ? -0.003 -3.763 -20.395 1.00 74.12 115 ILE A CA 1
ATOM 931 C C . ILE A 1 115 ? 0.938 -3.113 -21.416 1.00 74.12 115 ILE A C 1
ATOM 933 O O . ILE 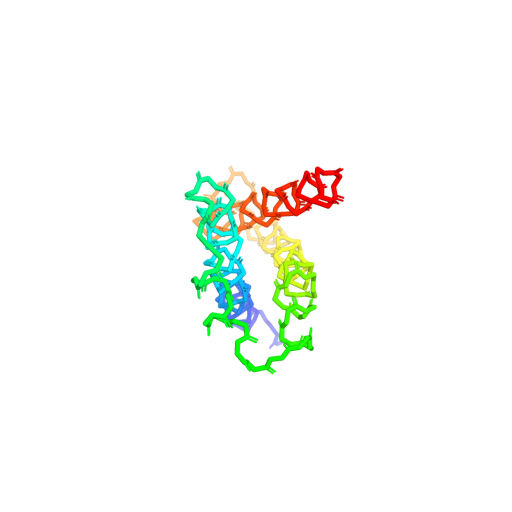A 1 115 ? 0.986 -3.537 -22.566 1.00 74.12 115 ILE A O 1
ATOM 937 N N . ASN A 1 116 ? 1.666 -2.072 -21.002 1.00 63.25 116 ASN A N 1
ATOM 938 C CA . ASN A 1 116 ? 2.553 -1.301 -21.878 1.00 63.25 116 ASN A CA 1
ATOM 939 C C . ASN A 1 116 ? 3.944 -1.924 -22.080 1.00 63.25 116 ASN A C 1
ATOM 941 O O . ASN A 1 116 ? 4.749 -1.350 -22.812 1.00 63.25 116 ASN A O 1
ATOM 945 N N . ASN A 1 117 ? 4.241 -3.039 -21.416 1.00 53.28 117 ASN A N 1
ATOM 946 C CA . ASN A 1 117 ? 5.531 -3.722 -21.455 1.00 53.28 117 ASN A CA 1
ATOM 947 C C . ASN A 1 117 ? 5.343 -5.166 -21.910 1.00 53.28 117 ASN A C 1
ATOM 949 O O . ASN A 1 117 ? 6.153 -5.627 -22.739 1.00 53.28 117 ASN A O 1
#

Radius of gyration: 17.25 Å; chains: 1; bounding box: 42×25×50 Å

Sequence (117 aa):
MNFLLRPIQTRRLIFLAYLLTVPTILFWLAVAVSVFIHDHRFVDWLLAPGTVSRVVLAFVLPFISLVIALICRVSLKQEAIARNLWHIETPELRVNQGLINWNVVLIGVMFISLINN

pLDDT: mean 74.18, std 9.43, range [37.56, 87.94]